Protein AF-A0A915N3T0-F1 (afdb_monomer)

InterPro domains:
  IPR017862 SKI-interacting protein, SKIP [PTHR12096] (6-108)

Radius of gyration: 24.74 Å; Cα contacts (8 Å, |Δi|>4): 55; chains: 1; bounding box: 57×37×68 Å

Organism: Meloidogyne javanica (NCBI:txid6303)

Solvent-accessible surface area (backbone atoms only — not comparable to full-atom values): 8380 Å² total; per-residue (Å²): 137,86,83,58,72,78,80,75,50,78,77,71,90,74,76,67,70,75,59,60,70,78,54,70,76,35,76,90,53,65,85,50,70,68,66,58,60,74,69,71,69,68,76,74,78,73,42,72,54,67,58,90,95,62,46,81,91,60,75,75,83,52,53,60,45,33,45,93,46,70,71,61,86,92,48,96,61,96,67,47,48,83,55,63,94,52,91,53,93,91,66,66,95,64,101,64,84,80,90,48,63,47,99,86,70,48,76,44,63,62,66,59,58,53,56,62,63,76,73,113

pLDDT: mean 73.21, std 13.49, range [45.69, 91.81]

Nearest PDB structures (foldseek):
  8ro2-assembly1_R  TM=5.537E-01  e=1.715E-06  Homo sapiens
  9fmd-assembly1_R  TM=6.211E-01  e=1.106E-05  Homo sapiens

Foldseek 3Di:
DDDDPVNVDDDPPDPPDPCCVVCVPPPVPPPCPVVVVVPPPPPPPQQDADDQPPCVVPDDDDLSNCSPHDDHPVDPDDDQNPPPPPPDVPPPDDPDDDFDADPVGHTDPVVVVVVVVVVD

Mean predicted aligned error: 17.77 Å

Sequence (120 aa):
MSFKLRDILPSPVNVQQPNAELYANDPWFKGREDAFHDKFAKVVAIKEPPPYGRRQGFVPRTQDDFGDGGAFPEIHIAQFPIGMGADKPGTGAKNTVALQFDSEGNFDLMSLHELDMEKT

Structure (mmCIF, N/CA/C/O backbone):
data_AF-A0A915N3T0-F1
#
_entry.id   AF-A0A915N3T0-F1
#
loop_
_atom_site.group_PDB
_atom_site.id
_atom_site.type_symbol
_atom_site.label_atom_id
_atom_site.label_alt_id
_atom_site.label_co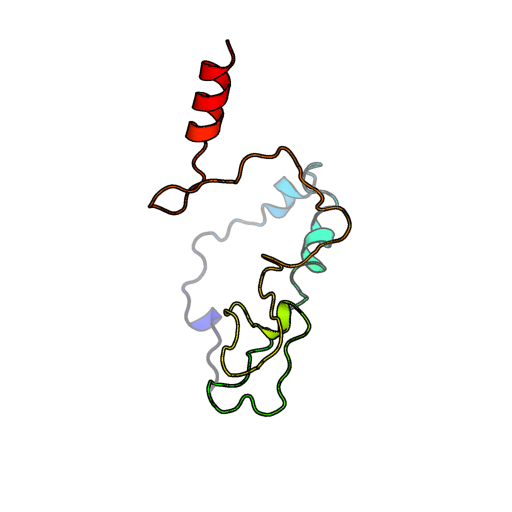mp_id
_atom_site.label_asym_id
_atom_site.label_entity_id
_atom_site.label_seq_id
_atom_site.pdbx_PDB_ins_code
_atom_site.Cartn_x
_atom_site.Cartn_y
_atom_site.Cartn_z
_atom_site.occupancy
_atom_site.B_iso_or_equiv
_atom_site.auth_seq_id
_atom_site.auth_comp_id
_atom_site.auth_asym_id
_atom_site.auth_atom_id
_atom_site.pdbx_PDB_model_num
ATOM 1 N N . MET A 1 1 ? 3.122 -18.720 39.133 1.00 58.78 1 MET A N 1
ATOM 2 C CA . MET A 1 1 ? 4.570 -19.017 39.221 1.00 58.78 1 MET A CA 1
ATOM 3 C C . MET A 1 1 ? 5.178 -18.619 37.884 1.00 58.78 1 MET A C 1
ATOM 5 O O . MET A 1 1 ? 4.719 -19.140 36.879 1.00 58.78 1 MET A O 1
ATOM 9 N N . SER A 1 2 ? 6.074 -17.630 37.842 1.00 70.62 2 SER A N 1
ATOM 10 C CA . SER A 1 2 ? 6.707 -17.160 36.597 1.00 70.62 2 SER A CA 1
ATOM 11 C C . SER A 1 2 ? 8.113 -17.746 36.510 1.00 70.62 2 SER A C 1
ATOM 13 O O . SER A 1 2 ? 8.901 -17.555 37.435 1.00 70.62 2 SER A O 1
ATOM 15 N N . PHE A 1 3 ? 8.401 -18.479 35.436 1.00 74.12 3 PHE A N 1
ATOM 16 C CA . PHE A 1 3 ? 9.724 -19.037 35.169 1.00 74.12 3 PHE A CA 1
ATOM 17 C C . PHE A 1 3 ? 10.503 -18.048 34.308 1.00 74.12 3 PHE A C 1
ATOM 19 O O . PHE A 1 3 ? 10.012 -17.605 33.266 1.00 74.12 3 PHE A O 1
ATOM 26 N N . LYS A 1 4 ? 11.707 -17.669 34.740 1.00 76.31 4 LYS A N 1
ATOM 27 C CA . LYS A 1 4 ? 12.574 -16.811 33.935 1.00 76.31 4 LYS A CA 1
ATOM 28 C C . LYS A 1 4 ? 13.322 -17.700 32.946 1.00 76.31 4 LYS A C 1
ATOM 30 O O . LYS A 1 4 ? 13.816 -18.758 33.309 1.00 76.31 4 LYS A O 1
ATOM 35 N N . LEU A 1 5 ? 13.460 -17.245 31.701 1.00 73.75 5 LEU A N 1
ATOM 36 C CA . LEU A 1 5 ? 14.174 -17.970 30.634 1.00 73.75 5 LEU A CA 1
ATOM 37 C C . LEU A 1 5 ? 15.602 -18.386 31.019 1.00 73.75 5 LEU A C 1
ATOM 39 O O . LEU A 1 5 ? 16.101 -19.405 30.559 1.00 73.75 5 LEU A O 1
ATOM 43 N N . ARG A 1 6 ? 16.235 -17.613 31.904 1.00 74.94 6 ARG A N 1
ATOM 44 C CA . ARG A 1 6 ? 17.577 -17.873 32.438 1.00 74.94 6 ARG A CA 1
ATOM 45 C C . ARG A 1 6 ? 17.657 -19.171 33.247 1.00 74.94 6 ARG A C 1
ATOM 47 O O . ARG A 1 6 ? 18.734 -19.734 33.346 1.00 74.94 6 ARG A O 1
ATOM 54 N N . ASP A 1 7 ? 16.529 -19.627 33.790 1.00 78.88 7 ASP A N 1
ATOM 55 C CA . ASP A 1 7 ? 16.437 -20.818 34.639 1.00 78.88 7 ASP A CA 1
ATOM 56 C C . ASP A 1 7 ? 16.165 -22.096 33.819 1.00 78.88 7 ASP A C 1
ATOM 58 O O . ASP A 1 7 ? 16.238 -23.200 34.349 1.00 78.88 7 ASP A O 1
ATOM 62 N N . ILE A 1 8 ? 15.825 -21.953 32.530 1.00 82.62 8 ILE A N 1
ATOM 63 C CA . ILE A 1 8 ? 15.473 -23.057 31.617 1.00 82.62 8 ILE A CA 1
ATOM 64 C C . ILE A 1 8 ? 16.638 -23.385 30.675 1.00 82.62 8 ILE A C 1
ATOM 66 O O . ILE A 1 8 ? 16.747 -24.504 30.176 1.00 82.62 8 ILE A O 1
ATOM 70 N N . LEU A 1 9 ? 17.509 -22.413 30.410 1.00 81.12 9 LEU A N 1
ATOM 71 C CA . LEU A 1 9 ? 18.605 -22.574 29.466 1.00 81.12 9 LEU A CA 1
ATOM 72 C C . LEU A 1 9 ? 19.894 -23.011 30.177 1.00 81.12 9 LEU A C 1
ATOM 74 O O . LEU A 1 9 ? 20.180 -22.524 31.273 1.00 81.12 9 LEU A O 1
ATOM 78 N N . PRO A 1 10 ? 20.694 -23.902 29.560 1.00 77.81 10 PRO A N 1
ATOM 79 C CA . PRO A 1 10 ? 22.001 -24.260 30.089 1.00 77.81 10 PRO A CA 1
ATOM 80 C C . PRO A 1 10 ? 22.892 -23.017 30.145 1.00 77.81 10 PRO A C 1
ATOM 82 O O . PRO A 1 10 ? 22.881 -22.191 29.228 1.00 77.81 10 PRO A O 1
ATOM 85 N N . SER A 1 11 ? 23.674 -22.893 31.218 1.00 70.75 11 SER A N 1
ATOM 86 C CA . SER A 1 11 ? 24.648 -21.812 31.352 1.00 70.75 11 SER A CA 1
ATOM 87 C C . SER A 1 11 ? 25.546 -21.763 30.110 1.00 70.75 11 SER A C 1
ATOM 89 O O . SER A 1 11 ? 26.003 -22.817 29.656 1.00 70.75 11 SER A O 1
ATOM 91 N N . PRO A 1 12 ? 25.786 -20.572 29.535 1.00 68.62 12 PRO A N 1
ATOM 92 C CA . PRO A 1 12 ? 26.518 -20.441 28.285 1.00 68.62 12 PRO A CA 1
ATOM 9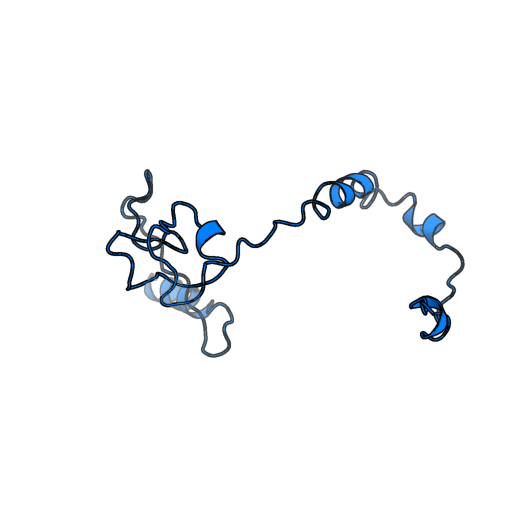3 C C . PRO A 1 12 ? 27.897 -21.089 28.414 1.00 68.62 12 PRO A C 1
ATOM 95 O O . PRO A 1 12 ? 28.678 -20.752 29.300 1.00 68.62 12 PRO A O 1
ATOM 98 N N . VAL A 1 13 ? 28.187 -22.024 27.508 1.00 65.19 13 VAL A N 1
ATOM 99 C CA . VAL A 1 13 ? 29.422 -22.832 27.504 1.00 65.19 13 VAL A CA 1
ATOM 100 C C . VAL A 1 13 ? 30.663 -21.962 27.287 1.00 65.19 13 VAL A C 1
ATOM 102 O O . VAL A 1 13 ? 31.769 -22.338 27.660 1.00 65.19 13 VAL A O 1
ATOM 105 N N . ASN A 1 14 ? 30.474 -20.767 26.730 1.00 61.16 14 ASN A N 1
ATOM 106 C CA . ASN A 1 14 ? 31.533 -19.812 26.495 1.00 61.16 14 ASN A CA 1
ATOM 107 C C . ASN A 1 14 ? 31.386 -18.608 27.430 1.00 61.16 14 ASN A C 1
ATOM 109 O O . ASN A 1 14 ? 30.946 -17.533 27.028 1.00 61.16 14 ASN A O 1
ATOM 113 N N . VAL A 1 15 ? 31.760 -18.793 28.698 1.00 62.03 15 VAL A N 1
ATOM 114 C CA . VAL A 1 15 ? 32.117 -17.665 29.569 1.00 62.03 15 VAL A CA 1
ATOM 115 C C . VAL A 1 15 ? 33.528 -17.238 29.172 1.00 62.03 15 VAL A C 1
ATOM 117 O O . VAL A 1 15 ? 34.498 -17.453 29.897 1.00 62.03 15 VAL A O 1
ATOM 120 N N . GLN A 1 16 ? 33.670 -16.689 27.966 1.00 54.38 16 GLN A N 1
ATOM 121 C CA . GLN A 1 16 ? 34.845 -15.892 27.659 1.00 54.38 16 GLN A CA 1
ATOM 122 C C . GLN A 1 16 ? 34.862 -14.766 28.694 1.00 54.38 16 GLN A C 1
ATOM 124 O O . GLN A 1 16 ? 33.932 -13.961 28.770 1.00 54.38 16 GLN A O 1
ATOM 129 N N . GLN A 1 17 ? 35.909 -14.746 29.525 1.00 53.56 17 GLN A N 1
ATOM 130 C CA . GLN A 1 17 ? 36.338 -13.540 30.235 1.00 53.56 17 GLN A CA 1
ATOM 131 C C . GLN A 1 17 ? 36.217 -12.360 29.267 1.00 53.56 17 GLN A C 1
ATOM 133 O O . GLN A 1 17 ? 36.490 -12.560 28.080 1.00 53.56 17 GLN A O 1
ATOM 138 N N . PRO A 1 18 ? 35.774 -11.178 29.726 1.00 49.03 18 PRO A N 1
ATOM 139 C CA . PRO A 1 18 ? 35.353 -10.102 28.847 1.00 49.03 18 PRO A CA 1
ATOM 140 C C . PRO A 1 18 ? 36.501 -9.725 27.909 1.00 49.03 18 PRO A C 1
ATOM 142 O O . PRO A 1 18 ? 37.362 -8.916 28.230 1.00 49.03 18 PRO A O 1
ATOM 145 N N . ASN A 1 19 ? 36.461 -10.255 26.690 1.00 51.41 19 ASN A N 1
ATOM 146 C CA . ASN A 1 19 ? 37.233 -9.757 25.562 1.00 51.41 19 ASN A CA 1
ATOM 147 C C . ASN A 1 19 ? 36.695 -8.394 25.094 1.00 51.41 19 ASN A C 1
ATOM 149 O O . ASN A 1 19 ? 37.121 -7.891 24.058 1.00 51.41 19 ASN A O 1
ATOM 153 N N . ALA A 1 20 ? 35.804 -7.774 25.878 1.00 54.25 20 ALA A N 1
ATOM 154 C CA . ALA A 1 20 ? 35.445 -6.373 25.784 1.00 54.25 20 ALA A CA 1
ATOM 155 C C . ALA A 1 20 ? 36.695 -5.485 25.708 1.00 54.25 20 ALA A C 1
ATOM 157 O O . ALA A 1 20 ? 36.686 -4.522 24.959 1.00 54.25 20 ALA A O 1
ATOM 158 N N . GLU A 1 21 ? 37.799 -5.834 26.379 1.00 53.81 21 GLU A N 1
ATOM 159 C CA . GLU A 1 21 ? 39.043 -5.050 26.311 1.00 53.81 21 GLU A CA 1
ATOM 160 C C . GLU A 1 21 ? 39.790 -5.164 24.969 1.00 53.81 21 GLU A C 1
ATOM 162 O O . GLU A 1 21 ? 40.435 -4.203 24.551 1.00 53.81 21 GLU A O 1
ATOM 167 N N . LEU A 1 22 ? 39.679 -6.294 24.259 1.00 54.00 22 LEU A N 1
ATOM 168 C CA . LEU A 1 22 ? 40.355 -6.502 22.967 1.00 54.00 22 LEU A CA 1
ATOM 169 C C . LEU A 1 22 ? 39.709 -5.699 21.830 1.00 54.00 22 LEU A C 1
ATOM 171 O O . LEU A 1 22 ? 40.400 -5.317 20.890 1.00 54.00 22 LEU A O 1
ATOM 175 N N . TYR A 1 23 ? 38.412 -5.407 21.944 1.00 53.75 23 TYR A N 1
ATOM 176 C CA . TYR A 1 23 ? 37.659 -4.617 20.965 1.00 53.75 23 TYR A CA 1
ATOM 177 C C . TYR A 1 23 ? 37.315 -3.200 21.456 1.00 53.75 23 TYR A C 1
ATOM 179 O O . TYR A 1 23 ? 36.907 -2.368 20.651 1.00 53.75 23 TYR A O 1
ATOM 187 N N . ALA A 1 24 ? 37.537 -2.879 22.740 1.00 60.81 24 ALA A N 1
ATOM 188 C CA . ALA A 1 24 ? 37.236 -1.564 23.331 1.00 60.81 24 ALA A CA 1
ATOM 189 C C . ALA A 1 24 ? 37.981 -0.391 22.674 1.00 60.81 24 ALA A C 1
ATOM 191 O O . ALA A 1 24 ? 37.554 0.756 22.782 1.00 60.81 24 ALA A O 1
ATOM 192 N N . ASN A 1 25 ? 39.110 -0.658 22.014 1.00 59.34 25 ASN A N 1
ATOM 193 C CA . ASN A 1 25 ? 39.918 0.366 21.352 1.00 59.34 25 ASN A CA 1
ATOM 194 C C . ASN A 1 25 ? 39.947 0.234 19.827 1.00 59.34 25 ASN A C 1
ATOM 196 O O . ASN A 1 25 ? 40.723 0.945 19.188 1.00 59.34 25 ASN A O 1
ATOM 200 N N . ASP A 1 26 ? 39.122 -0.634 19.238 1.00 70.62 26 ASP A N 1
ATOM 201 C CA . ASP A 1 26 ? 39.106 -0.824 17.791 1.00 70.62 26 ASP A CA 1
ATOM 202 C C . ASP A 1 26 ? 38.480 0.409 17.096 1.00 70.62 26 ASP A C 1
ATOM 204 O O . ASP A 1 26 ? 37.295 0.706 17.305 1.00 70.62 26 ASP A O 1
ATOM 208 N N . PRO A 1 27 ? 39.239 1.160 16.269 1.00 68.25 27 PRO A N 1
ATOM 209 C CA . PRO A 1 27 ? 38.737 2.354 15.587 1.00 68.25 27 PRO A CA 1
ATOM 210 C C . PRO A 1 27 ? 37.549 2.075 14.662 1.00 68.25 27 PRO A C 1
ATOM 212 O O . PRO A 1 27 ? 36.801 2.995 14.338 1.00 68.25 27 PRO A O 1
ATOM 215 N N . TRP A 1 28 ? 37.369 0.819 14.242 1.00 64.06 28 TRP A N 1
ATOM 216 C CA . TRP A 1 28 ? 36.236 0.391 13.425 1.00 64.06 28 TRP A CA 1
ATOM 217 C C . TRP A 1 28 ? 34.906 0.370 14.199 1.00 64.06 28 TRP A C 1
ATOM 219 O O . TRP A 1 28 ? 33.840 0.575 13.612 1.00 64.06 28 TRP A O 1
ATOM 229 N N . PHE A 1 29 ? 34.961 0.139 15.515 1.00 55.94 29 PHE A N 1
ATOM 230 C CA . PHE A 1 29 ? 33.787 0.017 16.387 1.00 55.94 29 PHE A CA 1
ATOM 231 C C . PHE A 1 29 ? 33.527 1.270 17.234 1.00 55.94 29 PHE A C 1
ATOM 233 O O . PHE A 1 29 ? 32.387 1.513 17.636 1.00 55.94 29 PHE A O 1
ATOM 240 N N . LYS A 1 30 ? 34.544 2.117 17.424 1.00 58.75 30 LYS A N 1
ATOM 241 C CA . LYS A 1 30 ? 34.458 3.352 18.210 1.00 58.75 30 LYS A CA 1
ATOM 242 C C . LYS A 1 30 ? 33.456 4.347 17.604 1.00 58.75 30 LYS A C 1
ATOM 244 O O . LYS A 1 30 ? 33.655 4.860 16.505 1.00 58.75 30 LYS A O 1
ATOM 249 N N . GLY A 1 31 ? 32.376 4.635 18.333 1.00 60.38 31 GLY A N 1
ATOM 250 C CA . GLY A 1 31 ? 31.350 5.620 17.946 1.00 60.38 31 GLY A CA 1
ATOM 251 C C . GLY A 1 31 ? 30.171 5.069 17.135 1.00 60.38 31 GLY A C 1
ATOM 252 O O . GLY A 1 31 ? 29.297 5.836 16.731 1.00 60.38 31 GLY A O 1
ATOM 253 N N . ARG A 1 32 ? 30.113 3.749 16.900 1.00 59.09 32 ARG A N 1
ATOM 254 C CA . ARG A 1 32 ? 28.931 3.083 16.315 1.00 59.09 32 ARG A CA 1
ATOM 255 C C . ARG A 1 32 ? 28.010 2.457 17.359 1.00 59.09 32 ARG A C 1
ATOM 257 O O . ARG A 1 32 ? 26.887 2.108 17.023 1.00 59.09 32 ARG A O 1
ATOM 264 N N . GLU A 1 33 ? 28.478 2.340 18.593 1.00 56.66 33 GLU A N 1
ATOM 265 C CA . GLU A 1 33 ? 27.801 1.689 19.721 1.00 56.66 33 GLU A CA 1
ATOM 266 C C . GLU A 1 33 ? 26.434 2.341 20.003 1.00 56.66 33 GLU A C 1
ATOM 268 O O . GLU A 1 33 ? 25.418 1.654 20.103 1.00 56.66 33 GLU A O 1
ATOM 273 N N . ASP A 1 34 ? 26.372 3.673 19.948 1.00 55.84 34 ASP A N 1
ATOM 274 C CA . ASP A 1 34 ? 25.134 4.437 20.156 1.00 55.84 34 ASP A CA 1
ATOM 275 C C . ASP A 1 34 ? 24.199 4.412 18.928 1.00 55.84 34 ASP A C 1
ATOM 277 O O . ASP A 1 34 ? 22.986 4.589 19.042 1.00 55.84 34 ASP A O 1
ATOM 281 N N . ALA A 1 35 ? 24.731 4.130 17.730 1.00 57.81 35 ALA A N 1
ATOM 282 C CA . ALA A 1 35 ? 23.966 4.153 16.480 1.00 57.81 35 ALA A CA 1
ATOM 283 C C . ALA A 1 35 ? 23.014 2.952 16.316 1.00 57.81 35 ALA A C 1
ATOM 285 O O . ALA A 1 35 ? 22.098 3.006 15.486 1.00 57.81 35 ALA A O 1
ATOM 286 N N . PHE A 1 36 ? 23.223 1.881 17.090 1.00 53.12 36 PHE A N 1
ATOM 287 C CA . PHE A 1 36 ? 22.355 0.699 17.127 1.00 53.12 36 PHE A CA 1
ATOM 288 C C . PHE A 1 36 ? 21.336 0.741 18.276 1.00 53.12 36 PHE A C 1
ATOM 290 O O . PHE A 1 36 ? 20.384 -0.034 18.259 1.00 53.12 36 PHE A O 1
ATOM 297 N N . HIS A 1 37 ? 21.459 1.652 19.244 1.00 54.72 37 HIS A N 1
ATOM 298 C CA . HIS A 1 37 ? 20.467 1.758 20.317 1.00 54.72 37 HIS A CA 1
ATOM 299 C C . HIS A 1 37 ? 19.213 2.540 19.894 1.00 54.72 37 HIS A C 1
ATOM 301 O O . HIS A 1 37 ? 18.103 2.125 20.227 1.00 54.72 37 HIS A O 1
ATOM 307 N N . ASP A 1 38 ? 19.352 3.570 19.054 1.00 54.28 38 ASP A N 1
ATOM 308 C CA . ASP A 1 38 ? 18.212 4.393 18.610 1.00 54.28 38 ASP A CA 1
ATOM 309 C C . ASP A 1 38 ? 17.427 3.823 17.414 1.00 54.28 38 ASP A C 1
ATOM 311 O O . ASP A 1 38 ? 16.303 4.248 17.140 1.00 54.28 38 ASP A O 1
ATOM 315 N N . LYS A 1 39 ? 17.983 2.849 16.679 1.00 56.00 39 LYS A N 1
ATOM 316 C CA . LYS A 1 39 ? 17.369 2.346 15.431 1.00 56.00 39 LYS A CA 1
ATOM 317 C C . LYS A 1 39 ? 16.544 1.069 15.588 1.00 56.00 39 LYS A C 1
ATOM 319 O O . LYS A 1 39 ? 15.711 0.791 14.733 1.00 56.00 39 LYS A O 1
ATOM 3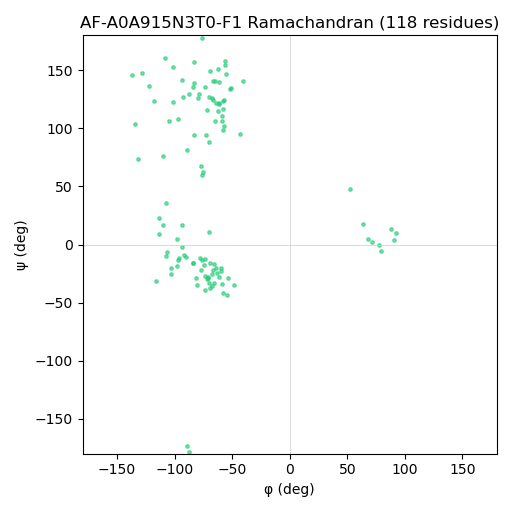24 N N . PHE A 1 40 ? 16.736 0.318 16.672 1.00 53.91 40 PHE A N 1
ATOM 325 C CA . PHE A 1 40 ? 16.070 -0.977 16.889 1.00 53.91 40 PHE A CA 1
ATOM 326 C C . PHE A 1 40 ? 14.959 -0.922 17.947 1.00 53.91 40 PHE A C 1
ATOM 328 O O . PHE A 1 40 ? 14.225 -1.890 18.115 1.00 53.91 40 PHE A O 1
ATOM 335 N N . ALA A 1 41 ? 14.793 0.213 18.634 1.00 56.34 41 ALA A N 1
ATOM 336 C CA . ALA A 1 41 ? 13.777 0.389 19.674 1.00 56.34 41 ALA A CA 1
ATOM 337 C C . ALA A 1 41 ? 12.457 1.002 19.172 1.00 56.34 41 ALA A C 1
ATOM 339 O O . ALA A 1 41 ? 11.504 1.126 19.942 1.00 56.34 41 ALA A O 1
ATOM 340 N N . LYS A 1 42 ? 12.350 1.362 17.885 1.00 55.59 42 LYS A N 1
ATOM 341 C CA . LYS A 1 42 ? 11.061 1.734 17.293 1.00 55.59 42 LYS A CA 1
ATOM 342 C C . LYS A 1 42 ? 10.394 0.479 16.748 1.00 55.59 42 LYS A C 1
ATOM 344 O O . LYS A 1 42 ? 10.459 0.200 15.556 1.00 55.59 42 LYS A O 1
ATOM 349 N N . VAL A 1 43 ? 9.753 -0.276 17.638 1.00 55.75 43 VAL A N 1
ATOM 350 C CA . VAL A 1 43 ? 8.775 -1.294 17.237 1.00 55.75 43 VAL A CA 1
ATOM 351 C C . VAL A 1 43 ? 7.709 -0.568 16.417 1.00 55.75 43 VAL A C 1
ATOM 353 O O . VAL A 1 43 ? 6.880 0.162 16.964 1.00 55.75 43 VAL A O 1
ATOM 356 N N . VAL A 1 44 ? 7.777 -0.689 15.089 1.00 58.38 44 VAL A N 1
ATOM 357 C CA . VAL A 1 44 ? 6.685 -0.278 14.210 1.00 58.38 44 VAL A CA 1
ATOM 358 C C . VAL A 1 44 ? 5.546 -1.217 14.562 1.00 58.38 44 VAL A C 1
ATOM 360 O O . VAL A 1 44 ? 5.613 -2.409 14.275 1.00 58.38 44 VAL A O 1
ATOM 363 N N . ALA A 1 45 ? 4.543 -0.705 15.273 1.00 59.78 45 ALA A N 1
ATOM 364 C CA . ALA A 1 45 ? 3.313 -1.445 15.477 1.00 59.78 45 ALA A CA 1
ATOM 365 C C . ALA A 1 45 ? 2.744 -1.733 14.086 1.00 59.78 45 ALA A C 1
ATOM 367 O O . ALA A 1 45 ? 2.281 -0.812 13.408 1.00 59.78 45 ALA A O 1
ATOM 368 N N . ILE A 1 46 ? 2.853 -2.987 13.643 1.00 64.00 46 ILE A N 1
ATOM 369 C CA . ILE A 1 46 ? 2.240 -3.450 12.404 1.00 64.00 46 ILE A CA 1
ATOM 370 C C . ILE A 1 46 ? 0.748 -3.199 12.589 1.00 64.00 46 ILE A C 1
ATOM 372 O O . ILE A 1 46 ? 0.108 -3.794 13.458 1.00 64.00 46 ILE A O 1
ATOM 376 N N . LYS A 1 47 ? 0.205 -2.239 11.840 1.00 74.25 47 LYS A N 1
ATOM 377 C CA . LYS A 1 47 ? -1.234 -2.020 11.810 1.00 74.25 47 LYS A CA 1
ATOM 378 C C . LYS A 1 47 ? -1.820 -3.170 11.021 1.00 74.25 47 LYS A C 1
ATOM 380 O O . LYS A 1 47 ? -1.848 -3.135 9.796 1.00 74.25 47 LYS A O 1
ATOM 385 N N . GLU A 1 48 ? -2.244 -4.205 11.731 1.00 81.56 48 GLU A N 1
ATOM 386 C CA . GLU A 1 48 ? -2.947 -5.302 11.092 1.00 81.56 48 GLU A CA 1
ATOM 387 C C . GLU A 1 48 ? -4.271 -4.772 10.528 1.00 81.56 48 GLU A C 1
ATOM 389 O O . GLU A 1 48 ? -5.085 -4.203 11.270 1.00 81.56 48 GLU A O 1
ATOM 394 N N . PRO A 1 49 ? -4.495 -4.902 9.213 1.00 86.56 49 PRO A N 1
ATOM 395 C CA . PRO A 1 49 ? -5.744 -4.474 8.622 1.00 86.56 49 PRO A CA 1
ATOM 396 C C . PRO A 1 49 ? -6.935 -5.271 9.190 1.00 86.56 49 PRO A C 1
ATOM 398 O O . PRO A 1 49 ? -6.785 -6.457 9.497 1.00 86.56 49 PRO A O 1
ATOM 401 N N . PRO A 1 50 ? -8.151 -4.689 9.254 1.00 88.69 50 PRO A N 1
ATOM 402 C CA . PRO A 1 50 ? -9.335 -5.421 9.698 1.00 88.69 50 PRO A CA 1
ATOM 403 C C . PRO A 1 50 ? -9.567 -6.694 8.867 1.00 88.69 50 PRO A C 1
ATOM 405 O O . PRO A 1 50 ? -9.311 -6.680 7.664 1.00 88.69 50 PRO A O 1
ATOM 408 N N . PRO A 1 51 ? -10.096 -7.786 9.444 1.00 88.06 51 PRO A N 1
ATOM 409 C CA . PRO A 1 51 ? -10.355 -9.016 8.698 1.00 88.06 51 PRO A CA 1
ATOM 410 C C . PRO A 1 51 ? -11.267 -8.806 7.480 1.00 88.06 51 PRO A C 1
ATOM 412 O O . PRO A 1 51 ? -12.107 -7.902 7.463 1.00 88.06 51 PRO A O 1
ATOM 415 N N . TYR A 1 52 ? -11.133 -9.682 6.479 1.00 88.38 52 TYR A N 1
ATOM 416 C CA . TYR A 1 52 ? -11.982 -9.683 5.282 1.00 88.38 52 TYR A CA 1
ATOM 417 C C . TYR A 1 52 ? -13.475 -9.663 5.651 1.00 88.38 52 TYR A C 1
ATOM 419 O O . TYR A 1 52 ? -13.909 -10.367 6.567 1.00 88.38 52 TYR A O 1
ATOM 427 N N . GLY A 1 53 ? -14.259 -8.817 4.978 1.00 86.19 53 GLY A N 1
ATOM 428 C CA . GLY A 1 53 ? -15.693 -8.654 5.252 1.00 86.19 53 GLY A CA 1
ATOM 429 C C . GLY A 1 53 ? -16.031 -7.771 6.462 1.00 86.19 53 GLY A C 1
ATOM 430 O O . GLY A 1 53 ? -17.200 -7.449 6.670 1.00 86.19 53 GLY A O 1
ATOM 431 N N . ARG A 1 54 ? -15.035 -7.319 7.240 1.00 88.50 54 ARG A N 1
ATOM 432 C CA . ARG A 1 54 ? -15.199 -6.334 8.333 1.00 88.50 54 ARG A CA 1
ATOM 433 C C . ARG A 1 54 ? -14.505 -5.001 8.046 1.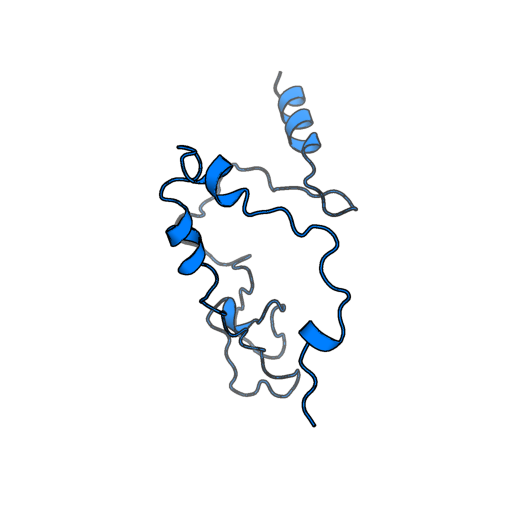00 88.50 54 ARG A C 1
ATOM 435 O O . ARG A 1 54 ? -14.211 -4.239 8.961 1.00 88.50 54 ARG A O 1
ATOM 442 N N . ARG A 1 55 ? -14.264 -4.701 6.770 1.00 89.00 55 ARG A N 1
ATOM 443 C CA . ARG A 1 55 ? -13.575 -3.485 6.307 1.00 89.00 55 ARG A CA 1
ATOM 444 C C . ARG A 1 55 ? -14.518 -2.334 5.952 1.00 89.00 55 ARG A C 1
ATOM 446 O O . ARG A 1 55 ? -14.117 -1.398 5.268 1.00 89.00 55 ARG A O 1
ATOM 453 N N . GLN A 1 56 ? -15.774 -2.375 6.395 1.00 83.75 56 GLN A N 1
ATOM 454 C CA . GLN A 1 56 ? -16.716 -1.287 6.130 1.00 83.75 56 GLN A CA 1
ATOM 455 C C . GLN A 1 56 ? -16.213 0.019 6.762 1.00 83.75 56 GLN A C 1
ATOM 457 O O . GLN A 1 56 ? -15.979 0.086 7.965 1.00 83.75 56 GLN A O 1
ATOM 462 N N . GLY A 1 57 ? -16.017 1.050 5.936 1.00 85.31 57 GLY A N 1
ATOM 463 C CA . GLY A 1 57 ? -15.464 2.339 6.365 1.00 85.31 57 GLY A CA 1
ATOM 464 C C . GLY A 1 57 ? -13.944 2.355 6.581 1.00 85.31 57 GLY A C 1
ATOM 465 O O . GLY A 1 57 ? -13.398 3.409 6.903 1.00 85.31 57 GLY A O 1
ATOM 466 N N . PHE A 1 58 ? -13.246 1.233 6.377 1.00 88.62 58 PHE A N 1
ATOM 467 C CA . PHE A 1 58 ? -11.786 1.202 6.352 1.00 88.62 58 PHE A CA 1
ATOM 468 C C . PHE A 1 58 ? -11.296 1.705 4.992 1.00 88.62 58 PHE A C 1
ATOM 470 O O . PHE A 1 58 ? -11.768 1.253 3.953 1.00 88.62 58 PHE A O 1
ATOM 477 N N . VAL A 1 59 ? -10.358 2.653 4.994 1.00 90.19 59 VAL A N 1
ATOM 478 C CA . VAL A 1 59 ? -9.765 3.208 3.771 1.00 90.19 59 VAL A CA 1
ATOM 479 C C . VAL A 1 59 ? -8.252 3.270 3.968 1.00 90.19 59 VAL A C 1
ATOM 481 O O . VAL A 1 59 ? -7.793 4.162 4.688 1.00 90.19 59 VAL A O 1
ATOM 484 N N . PRO A 1 60 ? -7.478 2.348 3.366 1.00 88.81 60 PRO A N 1
ATOM 485 C CA . PRO A 1 60 ? -6.026 2.388 3.466 1.00 88.81 60 PRO A CA 1
ATOM 486 C C . PRO A 1 60 ? -5.497 3.580 2.665 1.00 88.81 60 PRO A C 1
ATOM 488 O O . PRO A 1 60 ? -5.834 3.754 1.491 1.00 88.81 60 PRO A O 1
ATOM 491 N N . ARG A 1 61 ? -4.694 4.429 3.310 1.00 86.62 61 ARG A N 1
ATOM 492 C CA . ARG A 1 61 ? -4.079 5.605 2.669 1.00 86.62 61 ARG A CA 1
ATOM 493 C C . ARG A 1 61 ? -2.565 5.507 2.629 1.00 86.62 61 ARG A C 1
ATOM 495 O O . ARG A 1 61 ? -1.957 6.044 1.706 1.00 86.62 61 ARG A O 1
ATOM 502 N N . THR A 1 62 ? -1.961 4.857 3.618 1.00 86.38 62 THR A N 1
ATOM 503 C CA . THR A 1 62 ? -0.514 4.647 3.678 1.00 86.38 62 THR A CA 1
ATOM 504 C C . THR A 1 62 ? -0.165 3.189 3.405 1.00 86.38 62 THR A C 1
ATOM 506 O O . THR A 1 62 ? -0.996 2.296 3.541 1.00 86.38 62 THR A O 1
ATOM 509 N N . GLN A 1 63 ? 1.091 2.944 3.028 1.00 84.25 63 GLN A N 1
ATOM 510 C CA . GLN A 1 63 ? 1.624 1.594 2.829 1.00 84.25 63 GLN A CA 1
ATOM 511 C C . GLN A 1 63 ? 1.517 0.735 4.106 1.00 84.25 63 GLN A C 1
ATOM 513 O O . GLN A 1 63 ? 1.223 -0.454 4.027 1.00 84.25 63 GLN A O 1
ATOM 518 N N . ASP A 1 64 ? 1.650 1.351 5.282 1.00 85.31 64 ASP A N 1
ATOM 519 C CA . ASP A 1 64 ? 1.532 0.659 6.571 1.00 85.31 64 ASP A CA 1
ATOM 520 C C . ASP A 1 64 ? 0.113 0.147 6.864 1.00 85.31 64 ASP A C 1
ATOM 522 O O . ASP A 1 64 ? -0.042 -0.820 7.605 1.00 85.31 64 ASP A O 1
ATOM 526 N N . ASP A 1 65 ? -0.930 0.762 6.289 1.00 88.12 65 ASP A N 1
ATOM 527 C CA . ASP A 1 65 ? -2.324 0.346 6.511 1.00 88.12 65 ASP A CA 1
ATOM 528 C C . ASP A 1 65 ? -2.635 -1.022 5.868 1.00 88.12 65 ASP A C 1
ATOM 530 O O . ASP A 1 65 ? -3.646 -1.650 6.191 1.00 88.12 65 ASP A O 1
ATOM 534 N N . PHE A 1 66 ? -1.781 -1.493 4.952 1.00 87.38 66 PHE A N 1
ATOM 535 C CA . PHE A 1 66 ? -1.910 -2.809 4.329 1.00 87.38 66 PHE A CA 1
ATOM 536 C C . PHE A 1 66 ? -1.295 -3.931 5.173 1.00 87.38 66 PHE A C 1
ATOM 538 O O . PHE A 1 66 ? -1.617 -5.091 4.924 1.00 87.38 66 PHE A O 1
ATOM 545 N N . GLY 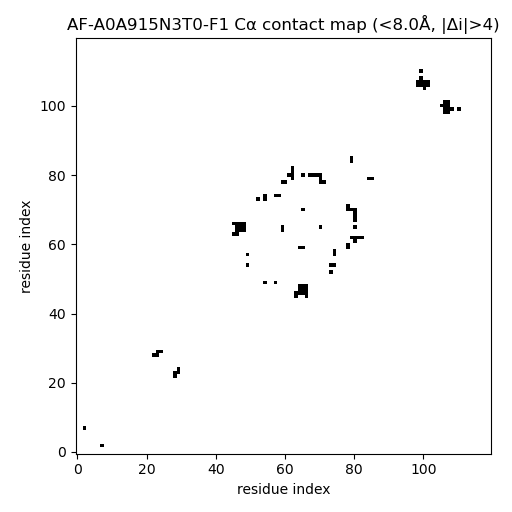A 1 67 ? -0.458 -3.610 6.170 1.00 82.88 67 GLY A N 1
ATOM 546 C CA . GLY A 1 67 ? 0.125 -4.584 7.100 1.00 82.88 67 GLY A CA 1
ATOM 547 C C . GLY A 1 67 ? 0.812 -5.764 6.408 1.00 82.88 67 GLY A C 1
ATOM 548 O O . GLY A 1 67 ? 0.523 -6.903 6.755 1.00 82.88 67 GLY A O 1
ATOM 549 N N . ASP A 1 68 ? 1.653 -5.485 5.402 1.00 81.50 68 ASP A N 1
ATOM 550 C CA . ASP A 1 68 ? 2.346 -6.473 4.543 1.00 81.50 68 ASP A CA 1
ATOM 551 C C . ASP A 1 68 ? 1.432 -7.281 3.590 1.00 81.50 68 ASP A C 1
ATOM 553 O O . ASP A 1 68 ? 1.866 -8.173 2.865 1.00 81.50 68 ASP A O 1
ATOM 557 N N . GLY A 1 69 ? 0.139 -6.954 3.558 1.00 85.12 69 GLY A N 1
ATOM 558 C CA . GLY A 1 69 ? -0.846 -7.569 2.677 1.00 85.12 69 GLY A CA 1
ATOM 559 C C . GLY A 1 69 ? -0.967 -6.922 1.292 1.00 85.12 69 GLY A C 1
ATOM 560 O O . GLY A 1 69 ? -0.297 -5.954 0.932 1.00 85.12 69 GLY A O 1
ATOM 561 N N . GLY A 1 70 ? -1.893 -7.467 0.503 1.00 88.56 70 GLY A N 1
ATOM 562 C CA . GLY A 1 70 ? -2.278 -6.935 -0.804 1.00 88.56 70 GLY A CA 1
ATOM 563 C C . GLY A 1 70 ? -3.415 -5.909 -0.744 1.00 88.56 70 GLY A C 1
ATOM 564 O O . GLY A 1 70 ? -3.880 -5.507 0.321 1.00 88.56 70 GLY A O 1
ATOM 565 N N . ALA A 1 71 ? -3.887 -5.496 -1.921 1.00 90.50 71 ALA A N 1
ATOM 566 C CA . ALA A 1 71 ? -5.038 -4.605 -2.046 1.00 90.50 71 ALA A CA 1
ATOM 567 C C . ALA A 1 71 ? -6.348 -5.309 -1.644 1.00 90.50 71 ALA A C 1
ATOM 569 O O . ALA A 1 71 ? -6.511 -6.512 -1.853 1.00 90.50 71 ALA A O 1
ATOM 570 N N . PHE A 1 72 ? -7.303 -4.547 -1.107 1.00 91.81 72 PHE A N 1
ATOM 571 C CA . PHE A 1 72 ? -8.596 -5.058 -0.651 1.00 91.81 72 PHE A CA 1
ATOM 572 C C . PHE A 1 72 ? -9.662 -4.858 -1.737 1.00 91.81 72 PHE A C 1
ATOM 574 O O . PHE A 1 72 ? -10.088 -3.720 -1.955 1.00 91.81 72 PHE A O 1
ATOM 581 N N . PRO A 1 73 ? -10.125 -5.925 -2.416 1.00 90.44 73 PRO A N 1
ATOM 582 C CA . PRO A 1 73 ? -11.064 -5.798 -3.532 1.00 90.44 73 PRO A CA 1
ATOM 583 C C . PRO A 1 73 ? -12.444 -5.280 -3.101 1.00 90.44 73 PRO A C 1
ATOM 585 O O . PRO A 1 73 ? -13.163 -4.716 -3.918 1.00 90.44 73 PRO A O 1
ATOM 588 N N . GLU A 1 74 ? -12.810 -5.424 -1.821 1.00 91.25 74 GLU A N 1
ATOM 589 C CA . GLU A 1 74 ? -14.077 -4.914 -1.274 1.00 91.25 74 GLU A CA 1
ATOM 590 C C . GLU A 1 74 ? -14.121 -3.384 -1.099 1.00 91.25 74 GLU A C 1
ATOM 592 O O . GLU A 1 74 ? -15.189 -2.819 -0.871 1.00 91.25 74 GLU A O 1
ATOM 597 N N . ILE A 1 75 ? -12.977 -2.698 -1.196 1.00 90.50 75 ILE A N 1
ATOM 598 C CA . ILE A 1 75 ? -12.881 -1.242 -1.060 1.00 90.50 75 ILE A CA 1
ATOM 599 C C . ILE A 1 75 ? -12.689 -0.657 -2.459 1.00 90.50 75 ILE A C 1
ATOM 601 O O . ILE A 1 75 ? -11.612 -0.754 -3.042 1.00 90.50 75 ILE A O 1
ATOM 605 N N . HIS A 1 76 ? -13.734 -0.027 -3.002 1.00 89.56 76 HIS A N 1
ATOM 606 C CA . HIS A 1 76 ? -13.749 0.530 -4.363 1.00 89.56 76 HIS A CA 1
ATOM 607 C C . HIS A 1 76 ? -12.973 1.855 -4.474 1.00 89.56 76 HIS A C 1
ATOM 609 O O . HIS A 1 76 ? -13.525 2.904 -4.803 1.00 89.56 76 HIS A O 1
ATOM 615 N N . ILE A 1 77 ? -11.685 1.817 -4.152 1.00 89.25 77 ILE A N 1
ATOM 616 C CA . ILE A 1 77 ? -10.746 2.937 -4.221 1.00 89.25 77 ILE A CA 1
ATOM 617 C C . ILE A 1 77 ? -9.448 2.399 -4.827 1.00 89.25 77 ILE A C 1
ATOM 619 O O . ILE A 1 77 ? -9.087 1.244 -4.592 1.00 89.25 77 ILE A O 1
ATOM 623 N N . ALA A 1 78 ? -8.742 3.226 -5.602 1.00 88.62 78 ALA A N 1
ATOM 624 C CA . ALA A 1 78 ? -7.409 2.885 -6.088 1.00 88.62 78 ALA A CA 1
ATOM 625 C C . ALA A 1 78 ? -6.452 2.685 -4.902 1.00 88.62 78 ALA A C 1
ATOM 627 O O . ALA A 1 78 ? -6.277 3.577 -4.071 1.00 88.62 78 ALA A O 1
ATOM 628 N N . GLN A 1 79 ? -5.854 1.500 -4.819 1.00 90.88 79 GLN A N 1
ATOM 629 C CA . GLN A 1 79 ? -5.002 1.080 -3.712 1.00 90.88 79 GLN A CA 1
ATOM 630 C C . GLN A 1 79 ? -3.623 0.711 -4.238 1.00 90.88 79 GLN A C 1
ATOM 632 O O . GLN A 1 79 ? -3.503 0.001 -5.235 1.00 90.88 79 GLN A O 1
ATOM 637 N N . PHE A 1 80 ? -2.586 1.155 -3.531 1.00 89.88 80 PHE A N 1
ATOM 638 C CA . PHE A 1 80 ? -1.200 0.969 -3.951 1.00 89.88 80 PHE A CA 1
ATOM 639 C C . PHE A 1 80 ? -0.340 0.420 -2.801 1.00 89.88 80 PHE A C 1
ATOM 641 O O . PHE A 1 80 ? 0.474 1.167 -2.256 1.00 89.88 80 PHE A O 1
ATOM 648 N N . PRO A 1 81 ? -0.481 -0.872 -2.431 1.00 88.94 81 PRO A N 1
ATOM 649 C CA . PRO A 1 81 ? 0.194 -1.451 -1.265 1.00 88.94 81 PRO A CA 1
ATOM 650 C C . PRO A 1 81 ? 1.713 -1.261 -1.275 1.00 88.94 81 PRO A C 1
ATOM 652 O O . PRO A 1 81 ? 2.289 -0.855 -0.280 1.00 88.94 81 PRO A O 1
ATOM 655 N N . ILE A 1 82 ? 2.359 -1.463 -2.427 1.00 85.44 82 ILE A N 1
ATOM 656 C CA . ILE A 1 82 ? 3.808 -1.255 -2.614 1.00 85.44 82 ILE A CA 1
ATOM 657 C C . ILE A 1 82 ? 4.121 -0.035 -3.498 1.00 85.44 82 ILE A C 1
ATOM 659 O O . ILE A 1 82 ? 5.209 0.100 -4.060 1.00 85.44 82 ILE A O 1
ATOM 663 N N . GLY A 1 83 ? 3.143 0.855 -3.694 1.00 83.56 83 GLY A N 1
ATOM 664 C CA . GLY A 1 83 ? 3.275 1.993 -4.606 1.00 83.56 83 GLY A CA 1
ATOM 665 C C . GLY A 1 83 ? 3.461 1.604 -6.081 1.00 83.56 83 GLY A C 1
ATOM 666 O O . GLY A 1 83 ? 3.948 2.424 -6.859 1.00 83.56 83 GLY A O 1
ATOM 667 N N . MET A 1 84 ? 3.137 0.363 -6.455 1.00 82.06 84 MET A N 1
ATOM 668 C CA . MET A 1 84 ? 3.136 -0.125 -7.837 1.00 82.06 84 MET A CA 1
ATOM 669 C C . MET A 1 84 ? 1.939 0.458 -8.589 1.00 82.06 84 MET A C 1
ATOM 671 O O . MET A 1 84 ? 0.843 0.477 -8.045 1.00 82.06 84 MET A O 1
ATOM 675 N N . GLY A 1 85 ? 2.135 0.936 -9.820 1.00 79.56 85 GLY A N 1
ATOM 676 C CA . GLY A 1 85 ? 1.062 1.531 -10.631 1.00 79.56 85 GLY A CA 1
ATOM 677 C C . GLY A 1 85 ? 0.580 2.911 -10.164 1.00 79.56 85 GLY A C 1
ATOM 678 O O . GLY A 1 85 ? -0.333 3.459 -10.770 1.00 79.56 85 GLY A O 1
ATOM 679 N N . ALA A 1 86 ? 1.178 3.478 -9.111 1.00 82.31 86 ALA A N 1
ATOM 680 C CA . ALA A 1 86 ? 0.923 4.850 -8.690 1.00 82.31 86 ALA A CA 1
ATOM 681 C C . ALA A 1 86 ? 1.784 5.830 -9.499 1.00 82.31 86 ALA A C 1
ATOM 683 O O . ALA A 1 86 ? 2.998 5.634 -9.628 1.00 82.31 86 ALA A O 1
ATOM 684 N N . ASP A 1 87 ? 1.181 6.924 -9.960 1.00 76.94 87 ASP A N 1
ATOM 685 C CA . ASP A 1 87 ? 1.884 8.012 -10.639 1.00 76.94 87 ASP A CA 1
ATOM 686 C C . ASP A 1 87 ? 2.757 8.781 -9.637 1.00 76.94 87 ASP A C 1
ATOM 688 O O . ASP A 1 87 ? 2.339 9.747 -8.995 1.00 76.94 87 ASP A O 1
ATOM 692 N N . LYS A 1 88 ? 3.996 8.321 -9.445 1.00 73.38 88 LYS A N 1
ATOM 693 C CA . LYS A 1 88 ? 4.960 8.978 -8.557 1.00 73.38 88 LYS A CA 1
ATOM 694 C C . LYS A 1 88 ? 5.590 10.182 -9.274 1.00 73.38 88 LYS A C 1
ATOM 696 O O . LYS A 1 88 ? 6.187 9.989 -10.342 1.00 73.38 88 LYS A O 1
ATOM 701 N N . PRO A 1 89 ? 5.557 11.399 -8.694 1.00 61.16 89 PRO A N 1
ATOM 702 C CA . PRO A 1 89 ? 6.233 12.557 -9.275 1.00 61.16 89 PRO A CA 1
ATOM 703 C C . PRO A 1 89 ? 7.734 12.260 -9.420 1.00 61.16 89 PRO A C 1
ATOM 705 O O . PRO A 1 89 ? 8.394 11.870 -8.461 1.00 61.16 89 PRO A O 1
ATOM 708 N N . GLY A 1 90 ? 8.267 12.384 -10.641 1.00 61.47 90 GLY A N 1
ATOM 709 C CA . GLY A 1 90 ? 9.667 12.057 -10.957 1.00 61.47 90 GLY A CA 1
ATOM 710 C C . GLY A 1 90 ? 9.923 10.624 -11.450 1.00 61.47 90 GLY A C 1
ATOM 711 O O . GLY A 1 90 ? 11.085 10.234 -11.592 1.00 61.47 90 GLY A O 1
ATOM 712 N N . THR A 1 91 ? 8.873 9.848 -11.745 1.00 57.06 91 THR A N 1
ATOM 713 C CA . THR A 1 91 ? 8.963 8.501 -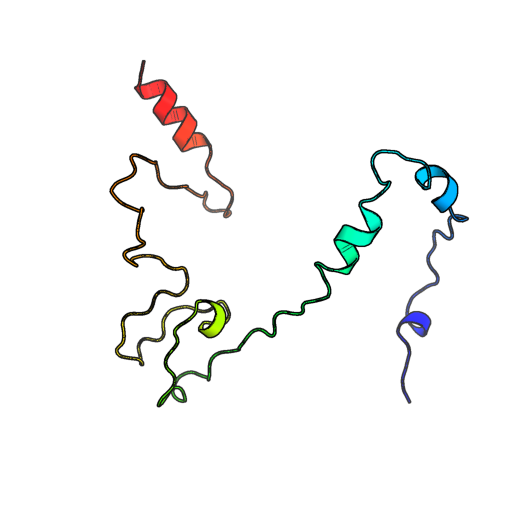12.355 1.00 57.06 91 THR A CA 1
ATOM 714 C C . THR A 1 91 ? 8.510 8.491 -13.817 1.00 57.06 91 THR A C 1
ATOM 716 O O . THR A 1 91 ? 7.917 7.527 -14.284 1.00 57.06 91 THR A O 1
ATOM 719 N N . GLY A 1 92 ? 8.789 9.569 -14.561 1.00 60.81 92 GLY A N 1
ATOM 720 C CA . GLY A 1 92 ? 8.679 9.540 -16.026 1.00 60.81 92 GLY A CA 1
ATOM 721 C C . GLY A 1 92 ? 9.539 8.416 -16.611 1.00 60.81 92 GLY A C 1
ATOM 722 O O . GLY A 1 92 ? 10.461 7.971 -15.933 1.00 60.81 92 GLY A O 1
ATOM 723 N N . ALA A 1 93 ? 9.228 7.961 -17.831 1.00 62.00 93 ALA A N 1
ATOM 724 C CA . ALA A 1 93 ? 9.853 6.814 -18.498 1.00 62.00 93 ALA A CA 1
ATOM 725 C C . ALA A 1 93 ? 11.386 6.796 -18.330 1.00 62.00 93 ALA A C 1
ATOM 727 O O . ALA A 1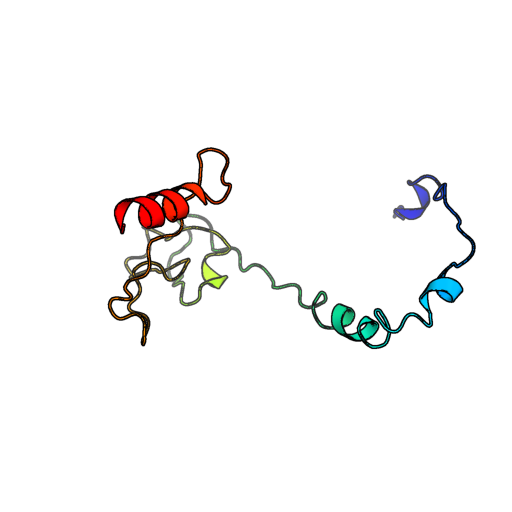 93 ? 12.121 7.465 -19.056 1.00 62.00 93 ALA A O 1
ATOM 728 N N . LYS A 1 94 ? 11.866 6.055 -17.326 1.00 68.44 94 LYS A N 1
ATOM 729 C CA . LYS A 1 94 ? 13.293 5.858 -17.075 1.00 68.44 94 LYS A CA 1
ATOM 730 C C . LYS A 1 94 ? 13.707 4.669 -17.922 1.00 68.44 94 LYS A C 1
ATOM 732 O O . LYS A 1 94 ? 13.047 3.636 -17.874 1.00 68.44 94 LYS A O 1
ATOM 737 N N . ASN A 1 95 ? 14.781 4.812 -18.692 1.00 74.75 95 ASN A N 1
ATOM 738 C CA . ASN A 1 95 ? 15.348 3.716 -19.475 1.00 74.75 95 ASN A CA 1
ATOM 739 C C . ASN A 1 95 ? 16.121 2.756 -18.552 1.00 74.75 95 ASN A C 1
ATOM 741 O O . ASN A 1 95 ? 17.344 2.663 -18.613 1.00 74.75 95 ASN A O 1
ATOM 745 N N . THR A 1 96 ? 15.411 2.145 -17.607 1.00 76.56 96 THR A N 1
ATOM 746 C CA . THR A 1 96 ? 15.947 1.225 -16.602 1.00 76.56 96 THR A CA 1
ATOM 747 C C . THR A 1 96 ? 15.296 -0.131 -16.802 1.00 76.56 96 THR A C 1
ATOM 749 O O . THR A 1 96 ? 14.069 -0.230 -16.767 1.00 76.56 96 THR A O 1
ATOM 752 N N . VAL A 1 97 ? 16.111 -1.162 -17.000 1.00 81.31 97 VAL A N 1
ATOM 753 C CA . VAL A 1 97 ? 15.651 -2.550 -17.103 1.00 81.31 97 VAL A CA 1
ATOM 754 C C . VAL A 1 97 ? 15.058 -2.988 -15.759 1.00 81.31 97 VAL A C 1
ATOM 756 O O . VAL A 1 97 ? 15.550 -2.594 -14.700 1.00 81.31 97 VAL A O 1
ATOM 759 N N . ALA A 1 98 ? 13.968 -3.759 -15.797 1.00 80.62 98 ALA A N 1
ATOM 760 C CA . ALA A 1 98 ? 13.322 -4.272 -14.593 1.00 80.62 98 ALA A CA 1
ATOM 761 C C . ALA A 1 98 ? 14.227 -5.286 -13.873 1.00 80.62 98 ALA A C 1
ATOM 763 O O . ALA A 1 98 ? 14.873 -6.105 -14.522 1.00 80.62 98 ALA A O 1
ATOM 764 N N . LEU A 1 99 ? 14.247 -5.251 -12.537 1.00 86.00 99 LEU A N 1
ATOM 765 C CA . LEU A 1 99 ? 14.947 -6.259 -11.737 1.00 86.00 99 LEU A CA 1
ATOM 766 C C . LEU A 1 99 ? 14.249 -7.611 -11.911 1.00 86.00 99 LEU A C 1
ATOM 768 O O . LEU A 1 99 ? 13.043 -7.714 -11.678 1.00 86.00 99 LEU A O 1
ATOM 772 N N . GLN A 1 100 ? 15.005 -8.622 -12.329 1.00 86.69 100 GLN A N 1
ATOM 773 C CA . GLN A 1 100 ? 14.520 -9.986 -12.507 1.00 86.69 100 GLN A CA 1
ATOM 774 C C . GLN A 1 100 ? 14.948 -10.859 -11.328 1.00 86.69 100 GLN A C 1
ATOM 776 O O . GLN A 1 100 ? 15.952 -10.588 -10.665 1.00 86.69 100 GLN A O 1
ATOM 781 N N . PHE A 1 101 ? 14.160 -11.895 -11.067 1.00 87.44 101 PHE A N 1
ATOM 782 C CA . PHE A 1 101 ? 14.427 -12.892 -10.041 1.00 87.44 101 PHE A CA 1
ATOM 783 C C . PHE A 1 101 ? 14.339 -14.285 -10.658 1.00 87.44 101 PHE A C 1
ATOM 785 O O . PHE A 1 101 ? 13.540 -14.504 -11.572 1.00 87.44 101 PHE A O 1
ATOM 792 N N . ASP A 1 102 ? 15.142 -15.212 -10.147 1.00 89.69 102 ASP A N 1
ATOM 793 C CA . ASP A 1 102 ? 15.054 -16.627 -10.492 1.00 89.69 102 ASP A CA 1
ATOM 794 C C . ASP A 1 102 ? 13.859 -17.305 -9.783 1.00 89.69 102 ASP A C 1
ATOM 796 O O . ASP A 1 102 ? 13.128 -16.697 -8.994 1.00 89.69 102 ASP A O 1
ATOM 800 N N . SER A 1 103 ? 13.636 -18.593 -10.059 1.00 90.38 103 SER A N 1
ATOM 801 C CA . SER A 1 103 ? 12.569 -19.378 -9.416 1.00 90.38 103 SER A CA 1
ATOM 802 C C . SER A 1 103 ? 12.765 -19.589 -7.912 1.00 90.38 103 SER A C 1
ATOM 804 O O . SER A 1 103 ? 11.825 -19.983 -7.224 1.00 90.38 103 SER A O 1
ATOM 806 N N . GLU A 1 104 ? 13.980 -19.377 -7.413 1.00 89.75 104 GLU A N 1
ATOM 807 C CA . GLU A 1 104 ? 14.347 -19.530 -6.005 1.00 89.75 104 GLU A CA 1
ATOM 808 C C . GLU A 1 104 ? 14.199 -18.208 -5.230 1.00 89.75 104 GLU A C 1
ATOM 810 O O . GLU A 1 104 ? 14.249 -18.203 -4.000 1.00 89.75 104 GLU A O 1
ATOM 815 N N . GLY A 1 105 ? 13.952 -17.098 -5.935 1.00 87.06 105 GLY A N 1
ATOM 816 C CA . GLY A 1 105 ? 13.807 -15.762 -5.367 1.00 87.06 105 GLY A CA 1
ATOM 817 C C . GLY A 1 105 ? 15.125 -15.000 -5.216 1.00 87.06 105 GLY A C 1
ATOM 818 O O . GLY A 1 105 ? 15.144 -13.963 -4.548 1.00 87.06 105 GLY A O 1
ATOM 819 N N . ASN A 1 106 ? 16.218 -15.464 -5.826 1.00 87.75 106 ASN A N 1
ATOM 820 C CA . ASN A 1 106 ? 17.457 -14.695 -5.919 1.00 87.75 106 ASN A CA 1
ATOM 821 C C . ASN A 1 106 ? 17.391 -13.720 -7.096 1.00 87.75 106 ASN A C 1
ATOM 823 O O . ASN A 1 106 ? 16.640 -13.913 -8.050 1.00 87.75 106 ASN A O 1
ATOM 827 N N . PHE A 1 107 ? 18.194 -12.660 -7.041 1.00 83.81 107 PHE A N 1
ATOM 828 C CA . PHE A 1 107 ? 18.303 -11.715 -8.148 1.00 83.81 107 PHE A CA 1
ATOM 829 C C . PHE A 1 107 ? 18.958 -12.378 -9.357 1.00 83.81 107 PHE A C 1
ATOM 831 O O . PHE A 1 107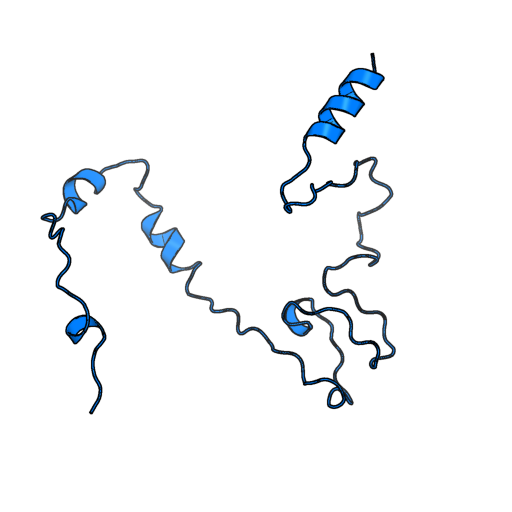 ? 20.082 -12.876 -9.261 1.00 83.81 107 PHE A O 1
ATOM 838 N N . ASP A 1 108 ? 18.286 -12.313 -10.504 1.00 79.56 108 ASP A N 1
ATOM 839 C CA . ASP A 1 108 ? 18.845 -12.803 -11.754 1.00 79.56 108 ASP A CA 1
ATOM 840 C C . ASP A 1 108 ? 19.753 -11.735 -12.374 1.00 79.56 108 ASP A C 1
ATOM 842 O O . ASP A 1 108 ? 19.329 -10.804 -13.064 1.00 79.56 108 ASP A O 1
ATOM 846 N N . LEU A 1 109 ? 21.040 -11.859 -12.064 1.00 76.50 109 LEU A N 1
ATOM 847 C CA . LEU A 1 109 ? 22.100 -11.002 -12.589 1.00 76.50 109 LEU A CA 1
ATOM 848 C C . LEU A 1 109 ? 22.471 -11.360 -14.039 1.00 76.50 109 LEU A C 1
ATOM 850 O O . LEU A 1 109 ? 23.153 -10.571 -14.694 1.00 76.50 109 LEU A O 1
ATOM 854 N N . MET A 1 110 ? 22.035 -12.517 -14.554 1.00 69.50 110 MET A N 1
ATOM 855 C CA . MET A 1 110 ? 22.435 -13.004 -15.880 1.00 69.50 110 MET A CA 1
ATOM 856 C C . MET A 1 110 ? 21.822 -12.161 -17.000 1.00 69.50 110 MET A C 1
ATOM 858 O O . MET A 1 110 ? 22.485 -11.892 -17.999 1.00 69.50 110 MET A O 1
ATOM 862 N N . SER A 1 111 ? 20.613 -11.638 -16.784 1.00 65.06 111 SER A N 1
ATOM 863 C CA . SER A 1 111 ? 19.923 -10.751 -17.732 1.00 65.06 111 SER A CA 1
ATOM 864 C C . SER A 1 111 ? 20.673 -9.437 -18.005 1.00 65.06 111 SER A C 1
ATOM 866 O O . SER A 1 111 ? 20.565 -8.870 -19.091 1.00 65.06 111 SER A O 1
ATOM 868 N N . LEU A 1 112 ? 21.469 -8.940 -17.046 1.00 65.06 112 LEU A N 1
ATOM 869 C CA . LEU A 1 112 ? 22.342 -7.780 -17.281 1.00 65.06 112 LEU A CA 1
ATOM 870 C C . LEU A 1 112 ? 23.554 -8.147 -18.144 1.00 65.06 112 LEU A C 1
ATOM 872 O O . LEU A 1 112 ? 23.937 -7.373 -19.015 1.00 65.06 112 LEU A O 1
ATOM 876 N N . HIS A 1 113 ? 24.131 -9.329 -17.925 1.00 65.25 113 HIS A N 1
ATOM 877 C CA . HIS A 1 113 ? 25.286 -9.799 -18.687 1.00 65.25 113 HIS A CA 1
ATOM 878 C C . HIS A 1 113 ? 24.933 -10.080 -20.157 1.00 65.25 113 HIS A C 1
ATOM 880 O O . HIS A 1 113 ? 25.739 -9.819 -21.047 1.00 65.25 113 HIS A O 1
ATOM 886 N N . GLU 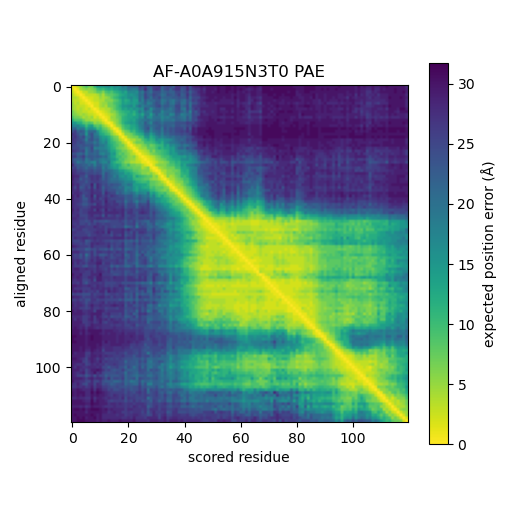A 1 114 ? 23.725 -10.578 -20.432 1.00 66.06 114 GLU A N 1
ATOM 887 C CA . GLU A 1 114 ? 23.263 -10.835 -21.801 1.00 66.06 114 GLU A CA 1
ATOM 888 C C . GLU A 1 114 ? 23.023 -9.539 -22.594 1.00 66.06 114 GLU A C 1
ATOM 890 O O . GLU A 1 114 ? 23.417 -9.447 -23.757 1.00 66.06 114 GLU A O 1
ATOM 895 N N . LEU A 1 115 ? 22.502 -8.489 -21.947 1.00 63.59 115 LEU A N 1
ATOM 896 C CA . LEU A 1 115 ? 22.336 -7.173 -22.576 1.00 63.59 115 LEU A CA 1
ATOM 897 C C . LEU A 1 115 ? 23.664 -6.489 -22.926 1.00 63.59 115 LEU A C 1
ATOM 899 O O . LEU A 1 115 ? 23.732 -5.775 -23.929 1.00 63.59 115 LEU A O 1
ATOM 903 N N . ASP A 1 116 ? 24.714 -6.692 -22.128 1.00 67.00 116 ASP A N 1
ATOM 904 C CA . ASP A 1 116 ? 26.039 -6.143 -22.434 1.00 67.00 116 ASP A CA 1
ATOM 905 C C . ASP A 1 116 ? 26.692 -6.852 -23.635 1.00 67.00 116 ASP A C 1
ATOM 907 O O . ASP A 1 116 ? 27.453 -6.222 -24.370 1.00 67.00 116 ASP A O 1
ATOM 911 N N . MET A 1 117 ? 26.362 -8.126 -23.887 1.00 60.66 117 MET A N 1
ATOM 912 C CA . MET A 1 117 ? 26.904 -8.896 -25.019 1.00 60.66 117 MET A CA 1
ATOM 913 C C . MET A 1 117 ? 26.179 -8.616 -26.343 1.00 60.66 117 MET A C 1
ATOM 915 O O . MET A 1 117 ? 26.802 -8.681 -27.400 1.00 60.66 117 MET A O 1
ATOM 919 N N . GLU A 1 118 ? 24.893 -8.253 -26.308 1.00 60.53 118 GLU A N 1
ATOM 920 C CA . GLU A 1 118 ? 24.110 -7.917 -27.512 1.00 60.53 118 GLU A CA 1
ATOM 921 C C . GLU A 1 118 ? 24.408 -6.500 -28.054 1.00 60.53 118 GLU A C 1
ATOM 923 O O . GLU A 1 118 ? 24.006 -6.147 -29.164 1.00 60.53 118 GLU A O 1
ATOM 928 N N . LYS A 1 119 ? 25.124 -5.665 -27.285 1.00 58.84 119 LYS A N 1
ATOM 929 C CA . LYS A 1 119 ? 25.396 -4.256 -27.625 1.00 58.84 119 LYS A CA 1
ATOM 930 C C . LYS A 1 119 ? 26.765 -3.990 -28.274 1.00 58.84 119 LYS A C 1
ATOM 932 O O . LYS A 1 119 ? 27.091 -2.823 -28.512 1.00 58.84 119 LYS A O 1
ATOM 937 N N . THR A 1 120 ? 27.540 -5.035 -28.561 1.00 45.69 120 THR A N 1
ATOM 938 C CA . THR A 1 120 ? 28.815 -4.995 -29.313 1.00 45.69 120 THR A CA 1
ATOM 939 C C . THR A 1 120 ? 28.642 -5.509 -30.729 1.00 45.69 120 THR A C 1
ATOM 941 O O . THR A 1 120 ? 29.182 -4.852 -31.647 1.00 45.69 120 THR A O 1
#

Secondary structure (DSSP, 8-state):
-PPPGGGTSPPPS-----THHHHTT-TTTTTTTGGGTTTSS------PPPPTT--TT----SGGGGTT----TTS-S---TTSTT---TT-S----PPPPB-TTS-B--HHHHHHHHTT-